Protein AF-A0AAE1LNF2-F1 (afdb_monomer_lite)

Foldseek 3Di:
DQQAAPAGRDHDQLQSLLCVFQVEGDDHQWHQFHPQQAALDLVSQPVTHTATNLQVCVVVVHAAADDDPDACLARNNLNNFDGDSGSQLSDLVSRPPVCSVPDDGSLCRLCPHPPNVRHDPPDDDPHPPPDVVSVVSNCVSVVDPDDPPPPPDD

Secondary structure (DSSP, 8-state):
-----SS-SSPPHHHHHHHHHHSS---TT-BSB-TTS-TT-GGGGTT-B---HHHHHHHTT-------SS-TTSHHHHTTT--BS-TT-SSGGGS-TTTTTTSPPHHHHHHHSTTTTTTTSS---------HHHHHHHHHHHT-----------

Sequence (154 aa):
METYNADAQVGESSACATALMCGVKANFETVGLDAKARFENCASTYASRVPSLLTWAQQEGKATGVVTNTRLTHATPAALFAHAASRYWEDDGKVPSSSRRVCKDIARQLVEDEPGRSVNNKVTLRVRVKERSVLTRLMALQGRTETRLDLRRY

InterPro domains:
  IPR001952 Alkaline phosphatase [PF00245] (2-113)
  IPR001952 Alkaline phosphatase [PR00113] (10-25)
  IPR001952 Alkaline phosphatase [PR00113] (57-77)
  IPR001952 Alkaline phosphatase [PTHR11596] (2-119)
  IPR017850 Alkaline-phosphatase-like, core domain superfamily [G3DSA:3.40.720.10] (1-127)
  IPR017850 Alkaline-phosphatase-like, core domain superfamily [SSF53649] (2-115)

Radius of gyration: 15.47 Å; chains: 1; bounding box: 36×39×35 Å

pLDDT: mean 82.96, std 21.25, range [31.5, 98.31]

Structure (mmCIF, N/CA/C/O backbone):
data_AF-A0AAE1LNF2-F1
#
_entry.id   AF-A0AAE1LNF2-F1
#
loop_
_atom_site.group_PDB
_atom_site.id
_atom_site.type_symbol
_atom_site.label_atom_id
_atom_site.label_alt_id
_atom_site.label_comp_id
_atom_site.label_asym_id
_atom_site.label_entity_id
_atom_site.label_seq_id
_atom_site.pdbx_PDB_ins_code
_atom_site.Cartn_x
_atom_site.Cartn_y
_atom_site.Cartn_z
_atom_site.occupancy
_atom_site.B_iso_or_equiv
_atom_site.auth_seq_id
_atom_site.auth_comp_id
_atom_site.auth_asym_id
_atom_site.auth_atom_id
_atom_site.pdbx_PDB_model_num
ATOM 1 N N . MET A 1 1 ? 11.482 -11.547 14.350 1.00 71.50 1 MET A N 1
ATOM 2 C CA . MET A 1 1 ? 10.731 -11.061 13.175 1.00 71.50 1 MET A CA 1
ATOM 3 C C . MET A 1 1 ? 11.697 -10.957 12.015 1.00 71.50 1 MET A C 1
ATOM 5 O O . MET A 1 1 ? 12.728 -10.320 12.173 1.00 71.50 1 MET A O 1
ATOM 9 N N . GLU A 1 2 ? 11.383 -11.598 10.894 1.00 88.56 2 GLU A N 1
ATOM 10 C CA . GLU A 1 2 ? 12.205 -11.547 9.682 1.00 88.56 2 GLU A CA 1
ATOM 11 C C . GLU A 1 2 ? 11.625 -10.515 8.711 1.00 88.56 2 GLU A C 1
ATOM 13 O O . GLU A 1 2 ? 10.435 -10.561 8.400 1.00 88.56 2 GLU A O 1
ATOM 18 N N . THR A 1 3 ? 12.452 -9.579 8.244 1.00 93.31 3 THR A N 1
ATOM 19 C CA . THR A 1 3 ? 12.001 -8.382 7.509 1.00 93.31 3 THR A CA 1
ATOM 20 C C . THR A 1 3 ? 12.199 -8.451 5.998 1.00 93.31 3 THR A C 1
ATOM 22 O O . THR A 1 3 ? 11.821 -7.513 5.304 1.00 93.31 3 THR A O 1
ATOM 25 N N . TYR A 1 4 ? 12.749 -9.544 5.463 1.00 95.44 4 TYR A N 1
ATOM 26 C CA . TYR A 1 4 ? 12.903 -9.701 4.015 1.00 95.44 4 TYR A CA 1
ATOM 27 C C . TYR A 1 4 ? 11.538 -9.693 3.309 1.00 95.44 4 TYR A C 1
ATOM 29 O O . TYR A 1 4 ? 10.550 -10.242 3.820 1.00 95.44 4 TYR A O 1
ATOM 37 N N . ASN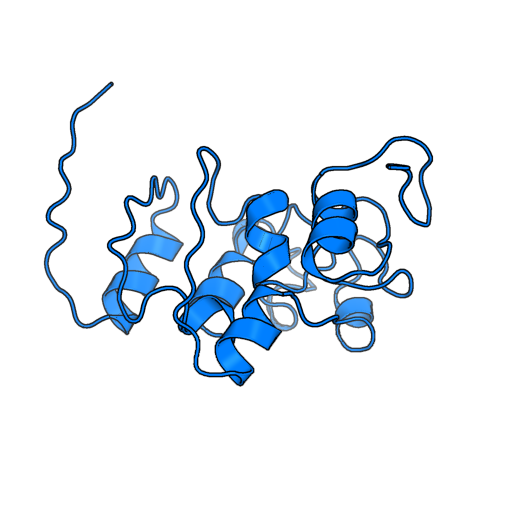 A 1 5 ? 11.489 -9.072 2.134 1.00 96.06 5 ASN A N 1
ATOM 38 C CA . ASN A 1 5 ? 10.332 -9.068 1.244 1.00 96.06 5 ASN A CA 1
ATOM 39 C C . ASN A 1 5 ? 10.318 -10.340 0.388 1.00 96.06 5 ASN A C 1
ATOM 41 O O . ASN A 1 5 ? 11.253 -11.134 0.439 1.00 96.06 5 ASN A O 1
ATOM 45 N N . ALA A 1 6 ? 9.252 -10.576 -0.374 1.00 96.12 6 ALA A N 1
ATOM 46 C CA . ALA A 1 6 ? 9.142 -11.802 -1.169 1.00 96.12 6 ALA A CA 1
ATOM 47 C C . ALA A 1 6 ? 10.227 -11.920 -2.263 1.00 96.12 6 ALA A C 1
ATOM 49 O O . ALA A 1 6 ? 10.603 -13.028 -2.636 1.00 96.12 6 ALA A O 1
ATOM 50 N N . ASP A 1 7 ? 10.760 -10.790 -2.726 1.00 96.50 7 ASP A N 1
ATOM 51 C CA . ASP A 1 7 ? 11.739 -10.666 -3.809 1.00 96.50 7 ASP A CA 1
ATOM 52 C C . ASP A 1 7 ? 13.010 -9.882 -3.417 1.00 96.50 7 ASP A C 1
ATOM 54 O O . ASP A 1 7 ? 13.882 -9.670 -4.258 1.00 96.50 7 ASP A O 1
ATOM 58 N N . ALA A 1 8 ? 13.158 -9.479 -2.148 1.00 95.19 8 ALA A N 1
ATOM 59 C CA . ALA A 1 8 ? 14.308 -8.707 -1.673 1.00 95.19 8 ALA A CA 1
ATOM 60 C C . ALA A 1 8 ? 14.719 -9.070 -0.239 1.00 95.19 8 ALA A C 1
ATOM 62 O O . ALA A 1 8 ? 13.881 -9.231 0.647 1.00 95.19 8 ALA A O 1
ATOM 63 N N . GLN A 1 9 ? 16.030 -9.147 0.014 1.00 95.19 9 GLN A N 1
ATOM 64 C CA . GLN A 1 9 ? 16.572 -9.473 1.342 1.00 95.19 9 GLN A CA 1
ATOM 65 C C . GLN A 1 9 ? 16.444 -8.311 2.336 1.00 95.19 9 GLN A C 1
ATOM 67 O O . GLN A 1 9 ? 16.174 -8.528 3.516 1.00 95.19 9 GLN A O 1
ATOM 72 N N . VAL A 1 10 ? 16.636 -7.077 1.861 1.00 94.75 10 VAL A N 1
ATOM 73 C CA . VAL A 1 10 ? 16.517 -5.870 2.684 1.00 94.75 10 VAL A CA 1
ATOM 74 C C . VAL A 1 10 ? 15.068 -5.411 2.669 1.00 94.75 10 VAL A C 1
ATOM 76 O O . VAL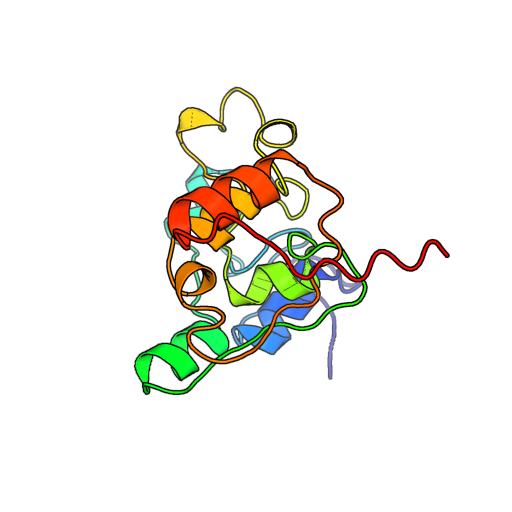 A 1 10 ? 14.519 -5.109 1.613 1.00 94.75 10 VAL A O 1
ATOM 79 N N . GLY A 1 11 ? 14.464 -5.363 3.854 1.00 91.44 11 GLY A N 1
ATOM 80 C CA . GLY A 1 11 ? 13.067 -4.996 4.021 1.00 91.44 11 GLY A CA 1
ATOM 81 C C . GLY A 1 11 ? 12.774 -3.547 3.642 1.00 91.44 11 GLY A C 1
ATOM 82 O O . GLY A 1 11 ? 13.355 -2.608 4.184 1.00 91.44 11 GLY A O 1
ATOM 83 N N . GLU A 1 12 ? 11.805 -3.378 2.757 1.00 93.62 12 GLU A N 1
ATOM 84 C CA . GLU A 1 12 ? 11.265 -2.093 2.331 1.00 93.62 12 GLU A CA 1
ATOM 85 C C . GLU A 1 12 ? 10.001 -1.724 3.129 1.00 93.62 12 GLU A C 1
ATOM 87 O O . GLU A 1 12 ? 9.283 -2.592 3.628 1.00 93.62 12 GLU A O 1
ATOM 92 N N . SER A 1 13 ? 9.725 -0.427 3.301 1.00 96.12 13 SER A N 1
ATOM 93 C CA . SER A 1 13 ? 8.643 0.063 4.164 1.00 96.12 13 SER A CA 1
ATOM 94 C C . SER A 1 13 ? 7.241 -0.400 3.759 1.00 96.12 13 SER A C 1
ATOM 96 O O . SER A 1 13 ? 6.479 -0.783 4.644 1.00 96.12 13 SER A O 1
ATOM 98 N N . SER A 1 14 ? 6.866 -0.341 2.478 1.00 96.25 14 SER A N 1
ATOM 99 C CA . SER A 1 14 ? 5.532 -0.756 2.009 1.00 96.25 14 SER A CA 1
ATOM 100 C C . SER A 1 14 ? 5.328 -2.261 2.072 1.00 96.25 14 SER A C 1
ATOM 102 O O . SER A 1 14 ? 4.292 -2.721 2.556 1.00 96.25 14 SER A O 1
ATOM 104 N N . ALA A 1 15 ? 6.332 -3.035 1.677 1.00 96.88 15 ALA A N 1
ATOM 105 C CA . ALA A 1 15 ? 6.245 -4.482 1.703 1.00 96.88 15 ALA A CA 1
ATOM 106 C C . ALA A 1 15 ? 6.291 -5.028 3.142 1.00 96.88 15 ALA A C 1
ATOM 108 O O . ALA A 1 15 ? 5.515 -5.922 3.488 1.00 96.88 15 ALA A O 1
ATOM 109 N N . CYS A 1 16 ? 7.105 -4.434 4.027 1.00 97.31 16 CYS A N 1
ATOM 110 C CA . CYS A 1 16 ? 7.067 -4.736 5.462 1.00 97.31 16 CYS A CA 1
ATOM 111 C C . CYS A 1 16 ? 5.737 -4.322 6.103 1.00 97.31 16 CYS A C 1
ATOM 113 O O . CYS A 1 16 ? 5.208 -5.063 6.929 1.00 97.31 16 CYS A O 1
ATOM 115 N N . ALA A 1 17 ? 5.181 -3.161 5.739 1.00 97.31 17 ALA A N 1
ATOM 116 C CA . ALA A 1 17 ? 3.880 -2.724 6.244 1.00 97.31 17 ALA A CA 1
ATOM 117 C C . ALA A 1 17 ? 2.762 -3.669 5.790 1.00 97.31 17 ALA A C 1
ATOM 119 O O . ALA A 1 17 ? 1.922 -4.042 6.601 1.00 97.31 17 ALA A O 1
ATOM 120 N N . THR A 1 18 ? 2.798 -4.139 4.542 1.00 97.69 18 THR A N 1
ATOM 121 C CA . THR A 1 18 ? 1.858 -5.149 4.037 1.00 97.69 18 THR A CA 1
ATOM 122 C C . THR A 1 18 ? 1.988 -6.463 4.811 1.00 97.69 18 THR A C 1
ATOM 124 O O . THR A 1 18 ? 0.981 -7.007 5.254 1.00 97.69 18 THR A O 1
ATOM 127 N N . ALA A 1 19 ? 3.211 -6.919 5.096 1.00 97.50 19 ALA A N 1
ATOM 128 C CA . ALA A 1 19 ? 3.427 -8.100 5.934 1.00 97.50 19 ALA A CA 1
ATOM 129 C C . ALA A 1 19 ? 2.875 -7.929 7.356 1.00 97.50 19 ALA A C 1
ATOM 131 O O . ALA A 1 19 ? 2.191 -8.815 7.863 1.00 97.50 19 ALA A O 1
ATOM 132 N N . LEU A 1 20 ? 3.125 -6.778 7.982 1.00 96.88 20 LEU A N 1
ATOM 133 C CA . LEU A 1 20 ? 2.668 -6.472 9.339 1.00 96.88 20 LEU A CA 1
ATOM 134 C C . LEU A 1 20 ? 1.151 -6.284 9.442 1.00 96.88 20 LEU A C 1
ATOM 136 O O . LEU A 1 20 ? 0.552 -6.675 10.438 1.00 96.88 20 LEU A O 1
ATOM 140 N N . MET A 1 21 ? 0.539 -5.643 8.449 1.00 96.56 21 MET A N 1
ATOM 141 C CA . MET A 1 21 ? -0.841 -5.163 8.527 1.00 96.56 21 MET A CA 1
ATOM 142 C C . MET A 1 21 ? -1.827 -6.043 7.762 1.00 96.56 21 MET A C 1
ATOM 144 O O . MET A 1 21 ? -3.002 -6.038 8.104 1.00 96.56 21 MET A O 1
ATOM 148 N N . CYS A 1 22 ? -1.376 -6.781 6.747 1.00 97.00 22 CYS A N 1
ATOM 149 C CA . CYS A 1 22 ? -2.205 -7.675 5.929 1.00 97.00 22 CYS A CA 1
ATOM 150 C C . CYS A 1 22 ? -1.838 -9.158 6.122 1.00 97.00 22 CYS A C 1
ATOM 152 O O . CYS A 1 22 ? -2.524 -10.034 5.605 1.00 97.00 22 CYS A O 1
ATOM 154 N N . GLY A 1 23 ? -0.756 -9.461 6.853 1.00 96.56 23 GLY A N 1
ATOM 155 C CA . GLY A 1 23 ? -0.364 -10.832 7.197 1.00 96.56 23 GLY A CA 1
ATOM 156 C C . GLY A 1 23 ? 0.294 -11.626 6.065 1.00 96.56 23 GLY A C 1
ATOM 157 O O . GLY A 1 23 ? 0.496 -12.830 6.211 1.00 96.56 23 GLY A O 1
ATOM 158 N N . VAL A 1 24 ? 0.648 -10.983 4.948 1.00 97.19 24 VAL A N 1
ATOM 159 C CA . VAL A 1 24 ? 1.292 -11.634 3.796 1.00 97.19 24 VAL A CA 1
ATOM 160 C C . VAL A 1 24 ? 2.538 -10.877 3.354 1.00 97.19 24 VAL A C 1
ATOM 162 O O . VAL A 1 24 ? 2.565 -9.647 3.343 1.00 97.19 24 VAL A O 1
ATOM 165 N N . LYS A 1 25 ? 3.588 -11.603 2.956 1.00 96.62 25 LYS A N 1
ATOM 166 C CA . LYS A 1 25 ? 4.758 -10.965 2.345 1.00 96.62 25 LYS A CA 1
ATOM 167 C C . LYS A 1 25 ? 4.398 -10.429 0.963 1.00 96.62 25 LYS A C 1
ATOM 169 O O . LYS A 1 25 ? 3.783 -11.126 0.159 1.00 96.62 25 LYS A O 1
ATOM 174 N N . ALA A 1 26 ? 4.834 -9.204 0.708 1.00 97.50 26 ALA A N 1
ATOM 175 C CA . ALA A 1 26 ? 4.663 -8.515 -0.559 1.00 97.50 26 ALA A CA 1
ATOM 176 C C . ALA A 1 26 ? 6.007 -8.367 -1.280 1.00 97.50 26 ALA A C 1
ATOM 178 O O . ALA A 1 26 ? 7.073 -8.538 -0.673 1.00 97.50 26 ALA A O 1
ATOM 179 N N . ASN A 1 27 ? 5.937 -8.029 -2.565 1.00 98.00 27 ASN A N 1
ATOM 180 C CA . ASN A 1 27 ? 7.107 -7.655 -3.353 1.00 98.00 27 ASN A CA 1
ATOM 181 C C . ASN A 1 27 ? 7.543 -6.223 -3.019 1.00 98.00 27 ASN A C 1
ATOM 183 O O . ASN A 1 27 ? 6.725 -5.397 -2.595 1.00 98.00 27 ASN A O 1
ATOM 187 N N . PHE A 1 28 ? 8.826 -5.940 -3.215 1.00 97.25 28 PHE A N 1
ATOM 188 C CA . PHE A 1 28 ? 9.460 -4.651 -2.962 1.00 97.25 28 PHE A CA 1
ATOM 189 C C . PHE A 1 28 ? 8.647 -3.496 -3.576 1.00 97.25 28 PHE A C 1
ATOM 191 O O . PHE A 1 28 ? 8.172 -3.587 -4.708 1.00 97.25 28 PHE A O 1
ATOM 198 N N . GLU A 1 29 ? 8.443 -2.425 -2.802 1.00 97.25 29 GLU A N 1
ATOM 199 C CA . GLU A 1 29 ? 7.735 -1.197 -3.215 1.00 97.25 29 GLU A CA 1
ATOM 200 C C . GLU A 1 29 ? 6.251 -1.345 -3.607 1.00 97.25 29 GLU A C 1
ATOM 202 O O . GLU A 1 29 ? 5.628 -0.370 -4.039 1.00 97.25 29 GLU A O 1
ATOM 207 N N . THR A 1 30 ? 5.643 -2.519 -3.407 1.00 98.12 30 THR A N 1
ATOM 208 C CA . THR A 1 30 ? 4.193 -2.718 -3.562 1.00 98.12 30 THR A CA 1
ATOM 209 C C . THR A 1 30 ? 3.448 -2.487 -2.242 1.00 98.12 30 THR A C 1
ATOM 211 O O . THR A 1 30 ? 3.963 -2.764 -1.157 1.00 98.12 30 THR A O 1
ATOM 214 N N . VAL A 1 31 ? 2.221 -1.960 -2.315 1.00 98.19 31 VAL A N 1
ATOM 215 C CA . VAL A 1 31 ? 1.416 -1.583 -1.137 1.00 98.19 31 VAL A CA 1
ATOM 216 C C . VAL A 1 31 ? 0.129 -2.396 -1.104 1.00 98.19 31 VAL A C 1
ATOM 218 O O . VAL A 1 31 ? -0.663 -2.293 -2.039 1.00 98.19 31 VAL A O 1
ATOM 221 N N . GLY A 1 32 ? -0.107 -3.154 -0.029 1.00 97.88 32 GLY A N 1
ATOM 222 C CA . GLY A 1 32 ? -1.372 -3.865 0.191 1.00 97.88 32 GLY A CA 1
ATOM 223 C C . GLY A 1 32 ? -1.640 -4.972 -0.832 1.00 97.88 32 GLY A C 1
ATOM 224 O O . GLY A 1 32 ? -2.797 -5.269 -1.132 1.00 97.88 32 GLY A O 1
ATOM 225 N N . LEU A 1 33 ? -0.592 -5.550 -1.419 1.00 98.31 33 LEU A N 1
ATOM 226 C CA . LEU A 1 33 ? -0.689 -6.604 -2.427 1.00 98.31 33 LEU A CA 1
ATOM 227 C C . LEU A 1 33 ? 0.122 -7.836 -2.005 1.00 98.31 33 LEU A C 1
ATOM 229 O O . LEU A 1 33 ? 1.125 -7.704 -1.308 1.00 98.31 33 LEU A O 1
ATOM 233 N N . ASP A 1 34 ? -0.288 -9.028 -2.437 1.00 97.88 34 ASP A N 1
ATOM 234 C CA . ASP A 1 34 ? 0.526 -10.237 -2.291 1.00 97.88 34 ASP A CA 1
ATOM 235 C C . ASP A 1 34 ? 1.697 -10.273 -3.300 1.00 97.88 34 ASP A C 1
ATOM 237 O O . ASP A 1 34 ? 1.845 -9.417 -4.179 1.00 97.88 34 ASP A O 1
ATOM 241 N N . ALA A 1 35 ? 2.545 -11.297 -3.192 1.00 97.25 35 ALA A N 1
ATOM 242 C CA . ALA A 1 35 ? 3.718 -11.480 -4.047 1.00 97.25 35 ALA A CA 1
ATOM 243 C C . ALA A 1 35 ? 3.410 -11.755 -5.540 1.00 97.25 35 ALA A C 1
ATOM 245 O O . ALA A 1 35 ? 4.343 -11.871 -6.341 1.00 97.25 35 ALA A O 1
ATOM 246 N N . LYS A 1 36 ? 2.139 -11.8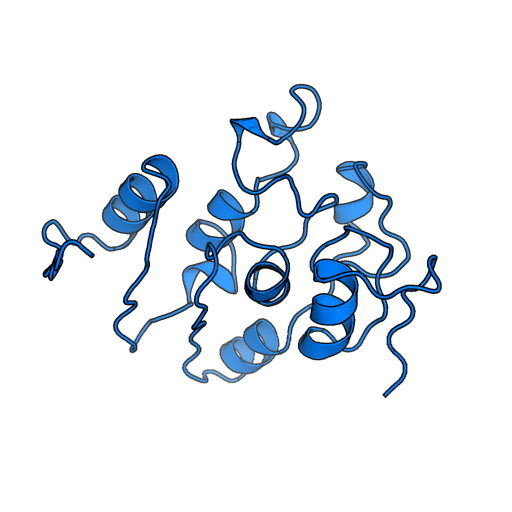70 -5.959 1.00 97.62 36 LYS A N 1
ATOM 247 C CA . LYS A 1 36 ? 1.774 -11.972 -7.385 1.00 97.62 36 LYS A CA 1
ATOM 248 C C . LYS A 1 36 ? 1.773 -10.608 -8.069 1.00 97.62 36 LYS A C 1
ATOM 250 O O . LYS A 1 36 ? 1.965 -10.543 -9.287 1.00 97.62 36 LYS A O 1
ATOM 255 N N . ALA A 1 37 ? 1.588 -9.528 -7.310 1.00 97.38 37 ALA A N 1
ATOM 256 C CA . ALA A 1 37 ? 1.674 -8.180 -7.848 1.00 97.38 37 ALA A CA 1
ATOM 257 C C . ALA A 1 37 ? 3.087 -7.873 -8.343 1.00 97.38 37 ALA A C 1
ATOM 259 O O . ALA A 1 37 ? 4.084 -8.319 -7.780 1.00 97.38 37 ALA A O 1
ATOM 260 N N . ARG A 1 38 ? 3.187 -7.079 -9.404 1.00 97.00 38 ARG A N 1
ATOM 261 C CA . ARG A 1 38 ? 4.459 -6.642 -9.976 1.00 97.00 38 ARG A CA 1
ATOM 262 C C . ARG A 1 38 ? 4.591 -5.137 -9.822 1.00 97.00 38 ARG A C 1
ATOM 264 O O . ARG A 1 38 ? 3.642 -4.403 -10.105 1.00 97.00 38 ARG A O 1
ATOM 271 N N . PHE A 1 39 ? 5.774 -4.708 -9.389 1.00 97.00 39 PHE A N 1
ATOM 272 C CA . PHE A 1 39 ? 6.099 -3.300 -9.227 1.00 97.00 39 PHE A CA 1
ATOM 273 C C . PHE A 1 39 ? 5.820 -2.521 -10.524 1.00 97.00 39 PHE A C 1
ATOM 275 O O . PHE A 1 39 ? 6.091 -3.013 -11.620 1.00 97.00 39 PHE A O 1
ATOM 282 N N . GLU A 1 40 ? 5.180 -1.357 -10.390 1.00 96.06 40 GLU A N 1
ATOM 283 C CA . GLU A 1 40 ? 4.723 -0.466 -11.476 1.00 96.06 40 GLU A CA 1
ATOM 284 C C . GLU A 1 40 ? 3.740 -1.061 -12.502 1.00 96.06 40 GLU A C 1
ATOM 286 O O . GLU A 1 40 ? 3.274 -0.360 -13.406 1.00 96.06 40 GLU A O 1
ATOM 291 N N . ASN A 1 41 ? 3.310 -2.312 -12.337 1.00 96.50 41 ASN A N 1
ATOM 292 C CA . ASN A 1 41 ? 2.308 -2.926 -13.196 1.00 96.50 41 ASN A CA 1
ATOM 293 C C . ASN A 1 41 ? 0.908 -2.817 -12.576 1.00 96.50 41 ASN A C 1
ATOM 295 O O . ASN A 1 41 ? 0.471 -3.678 -11.808 1.00 96.50 41 ASN A O 1
ATOM 299 N N . CYS A 1 42 ? 0.173 -1.778 -12.975 1.00 95.44 42 CYS A N 1
ATOM 300 C CA . CYS A 1 42 ? -1.206 -1.522 -12.553 1.00 95.44 42 CYS A CA 1
ATOM 301 C C . CYS A 1 42 ? -2.136 -2.744 -12.708 1.00 95.44 42 CYS A C 1
ATOM 303 O O . CYS A 1 42 ? -2.903 -3.061 -11.797 1.00 95.44 42 CYS A O 1
ATOM 305 N N . ALA A 1 43 ? -2.051 -3.471 -13.825 1.00 95.94 43 ALA A N 1
ATOM 306 C CA . ALA A 1 43 ? -2.941 -4.598 -14.100 1.00 95.94 43 ALA A CA 1
ATOM 307 C C . ALA A 1 43 ? -2.736 -5.764 -13.117 1.00 95.94 43 ALA A C 1
ATOM 309 O O . ALA A 1 43 ? -3.686 -6.463 -12.770 1.00 95.94 43 ALA A O 1
ATOM 310 N N . SER A 1 44 ? -1.515 -5.935 -12.603 1.00 96.44 44 SER A N 1
ATOM 311 C CA . SER A 1 44 ? -1.214 -6.977 -11.614 1.00 96.44 44 SER A CA 1
ATOM 312 C C . SER A 1 44 ? -1.912 -6.761 -10.263 1.00 96.44 44 SER A C 1
ATOM 314 O O . SER A 1 44 ? -2.044 -7.701 -9.480 1.00 96.44 44 SER A O 1
ATOM 316 N N . THR A 1 45 ? -2.401 -5.545 -9.988 1.00 96.56 45 THR A N 1
ATOM 317 C CA . THR A 1 45 ? -3.050 -5.217 -8.711 1.00 96.56 45 THR A CA 1
ATOM 318 C C . THR A 1 45 ? -4.412 -5.884 -8.548 1.00 96.56 45 THR A C 1
ATOM 320 O O . THR A 1 45 ? -4.796 -6.189 -7.425 1.00 96.56 45 THR A O 1
ATOM 323 N N . TYR A 1 46 ? -5.148 -6.140 -9.635 1.00 94.44 46 TYR A N 1
ATOM 324 C CA . TYR A 1 46 ? -6.546 -6.580 -9.558 1.00 94.44 46 TYR A CA 1
ATOM 325 C C . TYR A 1 46 ? -6.723 -7.958 -8.916 1.00 94.44 46 TYR A C 1
ATOM 327 O O . TYR A 1 46 ? -7.680 -8.161 -8.177 1.00 94.44 46 TYR A O 1
ATOM 335 N N . ALA A 1 47 ? -5.792 -8.881 -9.164 1.00 95.19 47 ALA A N 1
ATOM 336 C CA . ALA A 1 47 ? -5.843 -10.250 -8.648 1.00 95.19 47 ALA A CA 1
ATOM 337 C C . ALA A 1 47 ? -5.034 -10.458 -7.355 1.00 95.19 47 ALA A C 1
ATOM 339 O O . ALA A 1 47 ? -5.006 -11.568 -6.829 1.00 95.19 47 ALA A O 1
ATOM 340 N N . SER A 1 48 ? -4.367 -9.410 -6.865 1.00 97.44 48 SER A N 1
ATOM 341 C CA . SER A 1 48 ? -3.332 -9.520 -5.827 1.00 97.44 48 SER A CA 1
ATOM 342 C C . SER A 1 48 ? -3.665 -8.714 -4.568 1.00 97.44 48 SER A C 1
ATOM 344 O O . SER A 1 48 ? -2.822 -8.588 -3.688 1.00 97.44 48 SER A O 1
ATOM 346 N N . ARG A 1 49 ? -4.863 -8.116 -4.479 1.00 97.56 49 ARG A N 1
ATOM 347 C CA . ARG A 1 49 ? -5.278 -7.306 -3.321 1.00 97.56 49 ARG A CA 1
ATOM 348 C C . ARG A 1 49 ? -5.448 -8.178 -2.091 1.00 97.56 49 ARG A C 1
ATOM 350 O O . ARG A 1 49 ? -6.128 -9.199 -2.153 1.00 97.56 49 ARG A O 1
ATOM 357 N N . VAL A 1 50 ? -4.890 -7.729 -0.973 1.00 97.62 50 VAL A N 1
ATOM 358 C CA . VAL A 1 50 ? -5.031 -8.414 0.311 1.00 97.62 50 VAL A CA 1
ATOM 359 C C . VAL A 1 50 ? -5.673 -7.501 1.344 1.00 97.62 50 VAL A C 1
ATOM 361 O O . VAL A 1 50 ? -5.235 -6.363 1.491 1.00 97.62 50 VAL A O 1
ATOM 364 N N . PRO A 1 51 ? -6.719 -7.953 2.055 1.00 97.19 51 PRO A N 1
ATOM 365 C CA . PRO A 1 51 ? -7.350 -7.136 3.079 1.00 97.19 51 PRO A CA 1
ATOM 366 C C . PRO A 1 51 ? -6.375 -6.887 4.233 1.00 97.19 51 PRO A C 1
ATOM 368 O O . PRO A 1 51 ? -5.608 -7.763 4.631 1.00 97.19 51 PRO A O 1
ATOM 371 N N . SER A 1 52 ? -6.433 -5.681 4.781 1.00 97.31 52 SER A N 1
ATOM 372 C CA . SER A 1 52 ? -5.646 -5.284 5.945 1.00 97.31 52 SER A CA 1
ATOM 373 C C . SER A 1 52 ? -6.401 -5.542 7.253 1.00 97.31 52 SER A C 1
ATOM 375 O O . SER A 1 52 ? -7.627 -5.670 7.276 1.00 97.31 52 SER A O 1
ATOM 377 N N . LEU A 1 53 ? -5.692 -5.478 8.378 1.00 95.75 53 LEU A N 1
ATOM 378 C CA . LEU A 1 53 ? -6.272 -5.477 9.721 1.00 95.75 53 LEU A CA 1
ATOM 379 C C . LEU A 1 53 ? -7.304 -4.352 9.908 1.00 95.75 53 LEU A C 1
ATOM 381 O O . LEU A 1 53 ? -8.289 -4.530 10.620 1.00 95.75 53 LEU A O 1
ATOM 385 N N . LEU A 1 54 ? -7.100 -3.204 9.251 1.00 94.75 54 LEU A N 1
ATOM 386 C CA . LEU A 1 54 ? -8.061 -2.100 9.243 1.00 94.75 54 LEU A CA 1
ATOM 387 C C . LEU A 1 54 ? -9.379 -2.524 8.580 1.00 94.75 54 LEU A C 1
ATOM 389 O O . LEU A 1 54 ? -10.452 -2.232 9.103 1.00 94.75 54 LEU A O 1
ATOM 393 N N . THR A 1 55 ? -9.280 -3.252 7.464 1.00 95.81 55 THR A N 1
ATOM 394 C CA . THR A 1 55 ? -10.427 -3.802 6.729 1.00 95.81 55 THR A CA 1
ATOM 395 C C . THR A 1 55 ? -11.207 -4.770 7.610 1.00 95.81 55 THR A C 1
ATOM 397 O O . THR A 1 55 ? -12.414 -4.616 7.773 1.00 95.81 55 THR A O 1
ATOM 400 N N . TRP A 1 56 ? -10.519 -5.721 8.247 1.00 96.19 56 TRP A N 1
ATOM 401 C CA . TRP A 1 56 ? -11.156 -6.684 9.149 1.00 96.19 56 TRP A CA 1
ATOM 402 C C . TRP A 1 56 ? -11.800 -6.008 10.361 1.00 96.19 56 TRP A C 1
ATOM 404 O O . TRP A 1 56 ? -12.929 -6.322 10.720 1.00 96.19 56 TRP A O 1
ATOM 414 N N . ALA A 1 57 ? -11.132 -5.024 10.966 1.00 94.31 57 ALA A N 1
ATOM 415 C CA . ALA A 1 57 ? -11.698 -4.283 12.088 1.00 94.31 57 ALA A CA 1
ATOM 416 C C . ALA A 1 57 ? -12.997 -3.549 11.703 1.00 94.31 57 ALA A C 1
ATOM 418 O O . ALA A 1 57 ? -13.952 -3.562 12.479 1.00 94.31 57 ALA A O 1
ATOM 419 N N . GLN A 1 58 ? -13.055 -2.941 10.516 1.00 93.12 58 GLN A N 1
ATOM 420 C CA . GLN A 1 58 ? -14.270 -2.283 10.026 1.00 93.12 58 GLN A CA 1
ATOM 421 C C . GLN A 1 58 ? -15.383 -3.275 9.675 1.00 93.12 58 GLN A C 1
ATOM 423 O O . GLN A 1 58 ? -16.544 -2.996 9.969 1.00 93.12 58 GLN A O 1
ATOM 428 N N . GLN A 1 59 ? -15.044 -4.436 9.106 1.00 93.62 59 GLN A N 1
ATOM 429 C CA . GLN A 1 59 ? -16.006 -5.519 8.856 1.00 93.62 59 GLN A CA 1
ATOM 430 C C . GLN A 1 59 ? -16.662 -6.008 10.156 1.00 93.62 59 GLN A C 1
ATOM 432 O O . GLN A 1 59 ? -17.857 -6.277 10.179 1.00 93.62 59 GLN A O 1
ATOM 437 N N . GLU A 1 60 ? -15.910 -6.010 11.258 1.00 95.44 60 GLU A N 1
ATOM 438 C CA . GLU A 1 60 ? -16.391 -6.307 12.614 1.00 95.44 60 GLU A CA 1
ATOM 439 C C . GLU A 1 60 ? -17.077 -5.107 13.308 1.00 95.44 60 GLU A C 1
ATOM 441 O O . GLU A 1 60 ? -17.280 -5.106 14.526 1.00 95.44 60 GLU A O 1
ATOM 446 N N . GLY A 1 61 ? -17.383 -4.032 12.574 1.00 90.94 61 GLY A N 1
ATOM 447 C CA . GLY A 1 61 ? -18.053 -2.837 13.097 1.00 90.94 61 GLY A CA 1
ATOM 448 C C . GLY A 1 61 ? -17.222 -2.017 14.092 1.00 90.94 61 GLY A C 1
ATOM 449 O O . GLY A 1 61 ? -17.770 -1.186 14.823 1.00 90.94 61 GLY A O 1
ATOM 450 N N . LYS A 1 62 ? -15.901 -2.232 14.161 1.00 89.75 62 LYS A N 1
ATOM 451 C CA . LYS A 1 62 ? -15.016 -1.508 15.082 1.00 89.75 62 LYS A CA 1
ATOM 452 C C . LYS A 1 62 ? -14.645 -0.140 14.515 1.00 89.75 62 LYS A C 1
ATOM 454 O O . LYS A 1 62 ? -14.434 0.038 13.316 1.00 89.75 62 LYS A O 1
ATOM 459 N N . ALA A 1 63 ? -14.506 0.839 15.406 1.00 89.56 63 ALA A N 1
ATOM 460 C CA . ALA A 1 63 ? -13.950 2.135 15.042 1.00 89.56 63 ALA A CA 1
ATOM 461 C C . ALA A 1 63 ? -12.468 1.989 14.673 1.00 89.56 63 ALA A C 1
ATOM 463 O O . ALA A 1 63 ? -11.708 1.316 15.370 1.00 89.56 63 ALA A O 1
ATOM 464 N N . THR A 1 64 ? -12.059 2.652 13.596 1.00 89.19 64 THR A N 1
ATOM 465 C CA . THR A 1 64 ? -10.695 2.588 13.070 1.00 89.19 64 THR A CA 1
ATOM 466 C C . THR A 1 64 ? -10.120 3.979 12.819 1.00 89.19 64 THR A C 1
ATOM 468 O O . THR A 1 64 ? -10.851 4.940 12.561 1.00 89.19 64 THR A O 1
ATOM 471 N N . GLY A 1 65 ? -8.794 4.085 12.922 1.00 88.88 65 GLY A N 1
ATOM 472 C CA . GLY A 1 65 ? -8.042 5.327 12.768 1.00 88.88 65 GLY A CA 1
ATOM 473 C C . GLY A 1 65 ? -6.582 5.049 12.412 1.00 88.88 65 GLY A C 1
ATOM 474 O O . GLY A 1 65 ? -6.030 4.024 12.807 1.00 88.88 65 GLY A O 1
ATOM 475 N N . VAL A 1 66 ? -5.956 5.971 11.677 1.00 86.88 66 VAL A N 1
ATOM 476 C CA . VAL A 1 66 ? -4.537 5.904 11.296 1.00 86.88 66 VAL A CA 1
ATOM 477 C C . VAL A 1 66 ? -3.832 7.157 11.800 1.00 86.88 66 VAL A C 1
ATOM 479 O O . VAL A 1 66 ? -4.280 8.274 11.539 1.00 86.88 66 VAL A O 1
ATOM 482 N N . VAL A 1 67 ? -2.723 6.979 12.518 1.00 87.56 67 VAL A N 1
ATOM 483 C CA . VAL A 1 67 ? -1.887 8.072 13.031 1.00 87.56 67 VAL A CA 1
ATOM 484 C C . VAL A 1 67 ? -0.470 7.883 12.513 1.00 87.56 67 VAL A C 1
ATOM 486 O O . VAL A 1 67 ? 0.103 6.802 12.615 1.00 87.56 67 VAL A O 1
ATOM 489 N N . THR A 1 68 ? 0.106 8.937 11.945 1.00 83.94 68 THR A N 1
ATOM 490 C CA . THR A 1 68 ? 1.475 8.921 11.430 1.00 83.94 68 THR A CA 1
ATOM 491 C C . THR A 1 68 ? 2.090 10.316 11.513 1.00 83.94 68 THR A C 1
ATOM 493 O O . THR A 1 68 ? 1.381 11.322 11.508 1.00 83.94 68 THR A O 1
ATOM 496 N N . ASN A 1 69 ? 3.418 10.383 11.578 1.00 86.94 69 ASN A N 1
ATOM 497 C CA . ASN A 1 69 ? 4.191 11.613 11.394 1.00 86.94 69 ASN A CA 1
ATOM 498 C C . ASN A 1 69 ? 4.602 11.841 9.923 1.00 86.94 69 ASN A C 1
ATOM 500 O O . ASN A 1 69 ? 5.155 12.894 9.602 1.00 86.94 69 ASN A O 1
ATOM 504 N N . THR A 1 70 ? 4.340 10.868 9.045 1.00 86.62 70 THR A N 1
ATOM 505 C CA . THR A 1 70 ? 4.584 10.947 7.597 1.00 86.62 70 THR A CA 1
ATOM 506 C C . THR A 1 70 ? 3.339 11.437 6.848 1.00 86.62 70 THR A C 1
ATOM 508 O O . THR A 1 70 ? 2.326 11.782 7.458 1.00 86.62 70 THR A O 1
ATOM 511 N N . ARG A 1 71 ? 3.399 11.507 5.512 1.00 86.69 71 ARG A N 1
ATOM 512 C CA . ARG A 1 71 ? 2.193 11.723 4.697 1.00 86.69 71 ARG A CA 1
ATOM 513 C C . ARG A 1 71 ? 1.256 10.531 4.880 1.00 86.69 71 ARG A C 1
ATOM 515 O O . ARG A 1 71 ? 1.721 9.402 4.968 1.00 86.69 71 ARG A O 1
ATOM 522 N N . LEU A 1 72 ? -0.052 10.760 4.897 1.00 89.75 72 LEU A N 1
ATOM 523 C CA . LEU A 1 72 ? -1.022 9.670 5.052 1.00 89.75 72 LEU A CA 1
ATOM 524 C C . LEU A 1 72 ? -0.997 8.684 3.867 1.00 89.75 72 LEU A C 1
ATOM 526 O O . LEU A 1 72 ? -1.294 7.510 4.037 1.00 89.75 72 LEU A O 1
ATOM 530 N N . THR A 1 73 ? -0.578 9.163 2.698 1.00 93.69 73 THR A N 1
ATOM 531 C CA . THR A 1 73 ? -0.329 8.409 1.461 1.00 93.69 73 THR A CA 1
ATOM 532 C C . THR A 1 73 ? 1.034 7.719 1.421 1.00 93.69 73 THR A C 1
ATOM 534 O O . THR A 1 73 ? 1.318 6.981 0.484 1.00 93.69 73 THR A O 1
ATOM 537 N N . HIS A 1 74 ? 1.896 7.937 2.421 1.00 95.25 74 HIS A N 1
ATOM 538 C CA . HIS A 1 74 ? 3.185 7.261 2.498 1.00 95.25 74 HIS A CA 1
ATOM 539 C C . HIS A 1 74 ? 2.992 5.742 2.625 1.00 95.25 74 HIS A C 1
ATOM 541 O O . HIS A 1 74 ? 2.007 5.278 3.192 1.00 95.25 74 HIS A O 1
ATOM 547 N N . ALA A 1 75 ? 3.976 4.966 2.170 1.00 94.00 75 ALA A N 1
ATOM 548 C CA . ALA A 1 75 ? 3.972 3.500 2.175 1.00 94.00 75 ALA A CA 1
ATOM 549 C C . ALA A 1 75 ? 3.375 2.843 3.431 1.00 94.00 75 ALA A C 1
ATOM 551 O O . ALA A 1 75 ? 2.493 1.995 3.330 1.00 94.00 75 ALA A O 1
ATOM 552 N N . THR A 1 76 ? 3.864 3.226 4.614 1.00 95.12 76 THR A N 1
ATOM 553 C CA . THR A 1 76 ? 3.480 2.584 5.877 1.00 95.12 76 THR A CA 1
ATOM 554 C C . THR A 1 76 ? 2.000 2.774 6.226 1.00 95.12 76 THR A C 1
ATOM 556 O O . THR A 1 76 ? 1.333 1.766 6.432 1.00 95.12 76 THR A O 1
ATOM 559 N N . PRO A 1 77 ? 1.448 4.005 6.299 1.00 95.81 77 PRO A N 1
ATOM 560 C CA . PRO A 1 77 ? 0.011 4.173 6.520 1.00 95.81 77 PRO A CA 1
ATOM 561 C C . PRO A 1 77 ? -0.841 3.667 5.347 1.00 95.81 77 PRO A C 1
ATOM 563 O O . PRO A 1 77 ? -1.923 3.135 5.588 1.00 95.81 77 PRO A O 1
ATOM 566 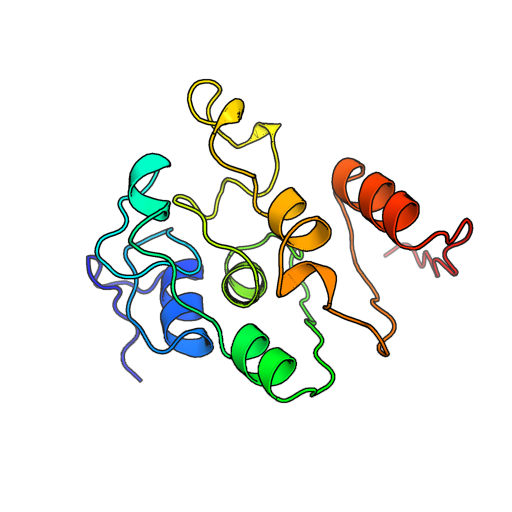N N . ALA A 1 78 ? -0.361 3.787 4.104 1.00 96.62 78 ALA A N 1
ATOM 567 C CA . ALA A 1 78 ? -1.101 3.374 2.914 1.00 96.62 78 ALA A CA 1
ATOM 568 C C . ALA A 1 78 ? -1.432 1.877 2.898 1.00 96.62 78 ALA A C 1
ATOM 570 O O . ALA A 1 78 ? -2.522 1.511 2.472 1.00 96.62 78 ALA A O 1
ATOM 571 N N . ALA A 1 79 ? -0.561 1.013 3.429 1.00 97.25 79 ALA A N 1
ATOM 572 C CA . ALA A 1 79 ? -0.808 -0.431 3.491 1.00 97.25 79 ALA A CA 1
ATOM 573 C C . ALA A 1 79 ? -2.055 -0.823 4.314 1.00 97.25 79 ALA A C 1
ATOM 575 O O . ALA A 1 79 ? -2.536 -1.946 4.194 1.00 97.25 79 ALA A O 1
ATOM 576 N N . LEU A 1 80 ? -2.605 0.082 5.138 1.00 96.44 80 LEU A N 1
ATOM 577 C CA . LEU A 1 80 ? -3.862 -0.164 5.848 1.00 96.44 80 LEU A CA 1
ATOM 578 C C . LEU A 1 80 ? -5.095 -0.006 4.959 1.00 96.44 80 LEU A C 1
ATOM 580 O O . LEU A 1 80 ? -6.127 -0.576 5.298 1.00 96.44 80 LEU A O 1
ATOM 584 N N . PHE A 1 81 ? -5.035 0.769 3.877 1.00 96.12 81 PHE A N 1
ATOM 585 C CA . PHE A 1 81 ? -6.237 1.136 3.121 1.00 96.12 81 PHE A CA 1
ATOM 586 C C . PHE A 1 81 ? -6.105 1.092 1.600 1.00 96.12 81 PHE A C 1
ATOM 588 O O . PHE A 1 81 ? -7.125 1.114 0.921 1.00 96.12 81 PHE A O 1
ATOM 595 N N . ALA A 1 82 ? -4.890 1.065 1.059 1.00 97.50 82 ALA A N 1
ATOM 596 C CA . ALA A 1 82 ? -4.639 1.139 -0.370 1.00 97.50 82 ALA A CA 1
ATOM 597 C C . ALA A 1 82 ? -4.016 -0.150 -0.912 1.00 97.50 82 ALA A C 1
ATOM 599 O O . ALA A 1 82 ? -3.272 -0.855 -0.231 1.00 97.50 82 ALA A O 1
ATOM 600 N N . HIS A 1 83 ? -4.280 -0.388 -2.192 1.00 98.00 83 HIS A N 1
ATOM 601 C CA . HIS A 1 83 ? -3.726 -1.451 -3.013 1.00 98.00 83 HIS A CA 1
ATOM 602 C C . HIS A 1 83 ? -3.084 -0.818 -4.252 1.00 98.00 83 HIS A C 1
ATOM 604 O O . HIS A 1 83 ? -3.781 -0.400 -5.181 1.00 98.00 83 HIS A O 1
ATOM 610 N N . ALA A 1 84 ? -1.756 -0.709 -4.271 1.00 97.56 84 ALA A N 1
ATOM 611 C CA . ALA A 1 84 ? -1.030 -0.017 -5.335 1.00 97.56 84 ALA A CA 1
ATOM 612 C C . ALA A 1 84 ? 0.206 -0.801 -5.791 1.00 97.56 84 ALA A C 1
ATOM 614 O O . ALA A 1 84 ? 0.977 -1.309 -4.977 1.00 97.56 84 ALA A O 1
ATOM 615 N N . ALA A 1 85 ? 0.411 -0.850 -7.112 1.00 97.38 85 ALA A N 1
ATOM 616 C CA . ALA A 1 85 ? 1.583 -1.474 -7.734 1.00 97.38 85 ALA A CA 1
ATOM 617 C C . ALA A 1 85 ? 2.891 -0.732 -7.427 1.00 97.38 85 ALA A C 1
ATOM 619 O O . ALA A 1 85 ? 3.966 -1.260 -7.679 1.00 97.38 85 ALA A O 1
ATOM 620 N N . SER A 1 86 ? 2.812 0.500 -6.928 1.00 97.69 86 SER A N 1
ATOM 621 C CA . SER A 1 86 ? 3.969 1.289 -6.532 1.00 97.69 86 SER A CA 1
ATOM 622 C C . SER A 1 86 ? 3.604 2.177 -5.352 1.00 97.69 86 SER A C 1
ATOM 624 O O . SER A 1 86 ? 2.613 2.911 -5.394 1.00 97.69 86 SER A O 1
ATOM 626 N N . ARG A 1 87 ? 4.441 2.156 -4.314 1.00 97.25 87 ARG A N 1
ATOM 627 C CA . ARG A 1 87 ? 4.345 3.047 -3.150 1.00 97.25 87 ARG A CA 1
ATOM 628 C C . ARG A 1 87 ? 4.486 4.527 -3.491 1.00 97.25 87 ARG A C 1
ATOM 630 O O . ARG A 1 87 ? 4.183 5.371 -2.653 1.00 97.25 87 ARG A O 1
ATOM 637 N N . TYR A 1 88 ? 4.988 4.839 -4.683 1.00 97.12 88 TYR A N 1
ATOM 638 C CA . TYR A 1 88 ? 5.200 6.206 -5.141 1.00 97.12 88 TYR A CA 1
ATOM 639 C C . TYR A 1 88 ? 3.959 6.822 -5.772 1.00 97.12 88 TYR A C 1
ATOM 641 O O . TYR A 1 88 ? 3.928 8.036 -5.949 1.00 97.12 88 TYR A O 1
ATOM 649 N N . TRP A 1 89 ? 2.933 6.024 -6.078 1.00 97.12 89 TRP A N 1
ATOM 650 C CA . TRP A 1 89 ? 1.659 6.482 -6.638 1.00 97.12 89 TRP A CA 1
ATOM 651 C C . TRP A 1 89 ? 0.779 7.135 -5.559 1.00 97.12 89 TRP A C 1
ATOM 653 O O . TRP A 1 89 ? -0.389 6.788 -5.398 1.00 97.12 89 TRP A O 1
ATOM 663 N N . GLU A 1 90 ? 1.370 8.053 -4.786 1.00 93.44 90 GLU A N 1
ATOM 664 C CA . GLU A 1 90 ? 0.720 8.781 -3.693 1.00 93.44 90 GLU A CA 1
ATOM 665 C C . GLU A 1 90 ? -0.443 9.639 -4.216 1.00 93.44 90 GLU A C 1
ATOM 667 O O . GLU A 1 90 ? -1.507 9.658 -3.600 1.00 93.44 90 GLU A O 1
ATOM 672 N N . ASP A 1 91 ? -0.244 10.262 -5.381 1.00 92.56 91 ASP A N 1
ATOM 673 C CA . ASP A 1 91 ? -1.174 11.167 -6.055 1.00 92.56 91 ASP A CA 1
ATOM 674 C C . ASP A 1 91 ? -1.262 10.890 -7.565 1.00 92.56 91 ASP A C 1
ATOM 676 O O . ASP A 1 91 ? -0.454 10.148 -8.138 1.00 92.56 91 ASP A O 1
ATOM 680 N N . ASP A 1 92 ? -2.251 11.487 -8.230 1.00 87.50 92 ASP A N 1
ATOM 681 C CA . ASP A 1 92 ? -2.525 11.273 -9.651 1.00 87.50 92 ASP A CA 1
ATOM 682 C C . ASP A 1 92 ? -1.348 11.678 -10.551 1.00 87.50 92 ASP A C 1
ATOM 684 O O . ASP A 1 92 ? -1.070 11.008 -11.552 1.00 87.50 92 ASP A O 1
ATOM 688 N N . GLY A 1 93 ? -0.605 12.721 -10.178 1.00 90.75 93 GLY A N 1
ATOM 689 C CA . GLY A 1 93 ? 0.600 13.174 -10.867 1.00 90.75 93 GLY A CA 1
ATOM 690 C C . GLY A 1 93 ? 1.741 12.157 -10.832 1.00 90.75 93 GLY A C 1
ATOM 691 O O . GLY A 1 93 ? 2.555 12.126 -11.759 1.00 90.75 93 GLY A O 1
ATOM 692 N N . LYS A 1 94 ? 1.780 11.288 -9.815 1.00 92.25 94 LYS A N 1
ATOM 693 C CA . LYS A 1 94 ? 2.783 10.220 -9.668 1.00 92.25 94 LYS A CA 1
ATOM 694 C C . LYS A 1 94 ? 2.420 8.924 -10.377 1.00 92.25 94 LYS A C 1
ATOM 696 O O . LYS A 1 94 ? 3.303 8.105 -10.623 1.00 92.25 94 LYS A O 1
ATOM 701 N N . VAL A 1 95 ? 1.152 8.735 -10.735 1.00 93.88 95 VAL A N 1
ATOM 702 C CA . VAL A 1 95 ? 0.738 7.591 -11.553 1.00 93.88 95 VAL A CA 1
ATOM 703 C C . VAL A 1 95 ? 1.158 7.837 -13.010 1.00 93.88 95 VAL A C 1
ATOM 705 O O . VAL A 1 95 ? 0.849 8.906 -13.552 1.00 93.88 95 VAL A O 1
ATOM 708 N N . PRO A 1 96 ? 1.812 6.872 -13.689 1.00 94.50 96 PRO A N 1
ATOM 709 C CA . PRO A 1 96 ? 2.121 6.962 -15.113 1.00 94.50 96 PRO A CA 1
ATOM 710 C C . PRO A 1 96 ? 0.875 7.256 -15.951 1.00 94.50 96 PRO A C 1
ATOM 712 O O . PRO A 1 96 ? -0.207 6.731 -15.683 1.00 94.50 96 PRO A O 1
ATOM 715 N N . SER A 1 97 ? 1.017 8.065 -17.001 1.00 92.56 97 SER A N 1
ATOM 716 C CA . SER A 1 97 ? -0.108 8.505 -17.843 1.00 92.56 97 SER A CA 1
ATOM 717 C C . SER A 1 97 ? -0.896 7.346 -18.469 1.00 92.56 97 SER A C 1
ATOM 719 O O . SER A 1 97 ? -2.117 7.446 -18.604 1.00 92.56 97 SER A O 1
ATOM 721 N N . SER A 1 98 ? -0.222 6.238 -18.794 1.00 91.75 98 SER A N 1
ATOM 722 C CA . SER A 1 98 ? -0.826 4.997 -19.296 1.00 91.75 98 SER A CA 1
ATOM 723 C C . SER A 1 98 ? -1.747 4.324 -18.274 1.00 91.75 98 SER A C 1
ATOM 725 O O . SER A 1 98 ? -2.789 3.788 -18.643 1.00 91.75 98 SER A O 1
ATOM 727 N N . SER A 1 99 ? -1.396 4.397 -16.989 1.00 92.50 99 SER A N 1
ATOM 728 C CA . SER A 1 99 ? -2.105 3.732 -15.891 1.00 92.50 99 SER A CA 1
ATOM 729 C C . SER A 1 99 ? -3.096 4.645 -15.170 1.00 92.50 99 SER A C 1
ATOM 731 O O . SER A 1 99 ? -4.016 4.144 -14.533 1.00 92.50 99 SER A O 1
ATOM 733 N N . ARG A 1 100 ? -2.971 5.974 -15.288 1.00 89.06 100 ARG A N 1
ATOM 734 C CA . ARG A 1 100 ? -3.742 6.971 -14.513 1.00 89.06 100 ARG A CA 1
ATOM 735 C C . ARG A 1 100 ? -5.263 6.879 -14.669 1.00 89.06 100 ARG A C 1
ATOM 737 O O . ARG A 1 100 ? -6.002 7.273 -13.773 1.00 89.06 100 ARG A O 1
ATOM 744 N N . ARG A 1 101 ? -5.753 6.373 -15.805 1.00 88.81 101 ARG A N 1
ATOM 745 C CA . ARG A 1 101 ? -7.200 6.177 -16.029 1.00 88.81 101 ARG A CA 1
ATOM 746 C C . ARG A 1 101 ? -7.738 4.888 -15.408 1.00 88.81 101 ARG A C 1
ATOM 748 O O . ARG A 1 101 ? -8.942 4.774 -15.217 1.00 88.81 101 ARG A O 1
ATOM 755 N N . VAL A 1 102 ? -6.858 3.925 -15.148 1.00 92.12 102 VAL A N 1
ATOM 756 C CA . VAL A 1 102 ? -7.204 2.535 -14.825 1.00 92.12 102 VAL A CA 1
ATOM 757 C C . VAL A 1 102 ? -6.900 2.230 -13.355 1.00 92.12 102 VAL A C 1
ATOM 759 O O . VAL A 1 102 ? -7.735 1.657 -12.657 1.00 92.12 102 VAL A O 1
ATOM 762 N N . CYS A 1 103 ? -5.751 2.691 -12.857 1.00 93.75 103 CYS A N 1
ATOM 763 C CA . CYS A 1 103 ? -5.375 2.628 -11.450 1.00 93.75 103 CYS A CA 1
ATOM 764 C C . CYS A 1 103 ? -5.627 3.955 -10.741 1.00 93.75 103 CYS A C 1
ATOM 766 O O . CYS A 1 103 ? -5.195 5.014 -11.197 1.00 93.75 103 CYS A O 1
ATOM 768 N N . LYS A 1 104 ? -6.278 3.866 -9.580 1.00 95.06 104 LYS A N 1
ATOM 769 C CA . LYS A 1 104 ? -6.393 4.973 -8.633 1.00 95.06 104 LYS A CA 1
ATOM 770 C C . LYS A 1 104 ? -5.082 5.133 -7.866 1.00 95.06 104 LYS A C 1
ATOM 772 O O . LYS A 1 104 ? -4.516 4.140 -7.405 1.00 95.06 104 LYS A O 1
ATOM 777 N N . ASP A 1 105 ? -4.645 6.373 -7.698 1.00 95.69 105 ASP A N 1
ATOM 778 C CA . ASP A 1 105 ? -3.595 6.738 -6.749 1.00 95.69 105 ASP A CA 1
ATOM 779 C C . ASP A 1 105 ? -4.023 6.467 -5.296 1.00 95.69 105 ASP A C 1
ATOM 781 O O . ASP A 1 105 ? -5.208 6.290 -4.992 1.00 95.69 105 ASP A O 1
ATOM 785 N N . ILE A 1 106 ? -3.044 6.413 -4.393 1.00 96.06 106 ILE A N 1
ATOM 786 C CA . ILE A 1 106 ? -3.252 6.093 -2.976 1.00 96.06 106 ILE A CA 1
ATOM 787 C C . ILE A 1 106 ? -4.176 7.125 -2.318 1.00 96.06 106 ILE A C 1
ATOM 789 O O . ILE A 1 106 ? -5.048 6.745 -1.534 1.00 96.06 106 ILE A O 1
ATOM 793 N N . ALA A 1 107 ? -4.042 8.413 -2.645 1.00 93.44 107 ALA A N 1
ATOM 794 C CA . ALA A 1 107 ? -4.921 9.443 -2.107 1.00 93.44 107 ALA A CA 1
ATOM 795 C C . ALA A 1 107 ? -6.384 9.228 -2.508 1.00 93.44 107 ALA A C 1
ATOM 797 O O . ALA A 1 107 ? -7.269 9.339 -1.661 1.00 93.44 107 ALA A O 1
ATOM 798 N N . ARG A 1 108 ? -6.659 8.887 -3.769 1.00 93.56 108 ARG A N 1
ATOM 799 C CA . ARG A 1 108 ? -8.014 8.554 -4.221 1.00 93.56 108 ARG A CA 1
ATOM 800 C C . ARG A 1 108 ? -8.560 7.318 -3.528 1.00 93.56 108 ARG A C 1
ATOM 802 O O . ARG A 1 108 ? -9.716 7.347 -3.124 1.00 93.56 108 ARG A O 1
ATOM 809 N N . GLN A 1 109 ? -7.754 6.276 -3.338 1.00 95.88 109 GLN A N 1
ATOM 810 C CA . GLN A 1 109 ? -8.190 5.081 -2.606 1.00 95.88 109 GLN A CA 1
ATOM 811 C C . GLN A 1 109 ? -8.554 5.404 -1.150 1.00 95.88 109 GLN A C 1
ATOM 813 O O . GLN A 1 109 ? -9.569 4.922 -0.661 1.00 95.88 109 GLN A O 1
ATOM 818 N N . LEU A 1 110 ? -7.804 6.293 -0.486 1.00 92.94 110 LEU A N 1
ATOM 819 C CA . LEU A 1 110 ? -8.128 6.750 0.869 1.00 92.94 110 LEU A CA 1
ATOM 820 C C . LEU A 1 110 ? -9.523 7.382 0.966 1.00 92.94 110 LEU A C 1
ATOM 822 O O . LEU A 1 110 ? -10.195 7.212 1.975 1.00 92.94 110 LEU A O 1
ATOM 826 N N . VAL A 1 111 ? -9.931 8.168 -0.030 1.00 91.56 111 VAL A N 1
ATOM 827 C CA . VAL A 1 111 ? -11.172 8.954 0.056 1.00 91.56 111 VAL A CA 1
ATOM 828 C C . VAL A 1 111 ? -12.368 8.303 -0.643 1.00 91.56 111 VAL A C 1
ATOM 830 O O . VAL A 1 111 ? -13.509 8.557 -0.260 1.00 91.56 111 VAL A O 1
ATOM 833 N N . GLU A 1 112 ? -12.131 7.487 -1.669 1.00 91.81 112 GLU A N 1
ATOM 834 C CA . GLU A 1 112 ? -13.182 6.890 -2.501 1.00 91.81 112 GLU A CA 1
ATOM 835 C C . GLU A 1 112 ? -13.495 5.441 -2.115 1.00 91.81 112 GLU A C 1
ATOM 837 O O . GLU A 1 112 ? -14.650 5.034 -2.252 1.00 91.81 112 GLU A O 1
ATOM 842 N N . ASP A 1 113 ? -12.505 4.677 -1.642 1.00 93.62 113 ASP A N 1
ATOM 843 C CA . ASP A 1 113 ? -12.618 3.231 -1.448 1.00 93.62 113 ASP A CA 1
ATOM 844 C C . ASP A 1 113 ? -12.616 2.850 0.043 1.00 93.62 113 ASP A C 1
ATOM 846 O O . ASP A 1 113 ? -12.082 3.556 0.901 1.00 93.62 113 ASP A O 1
ATOM 850 N N . GLU A 1 114 ? -13.215 1.702 0.360 1.00 92.50 114 GLU A N 1
ATOM 851 C CA . GLU A 1 114 ? -13.072 1.077 1.678 1.00 92.50 114 GLU A CA 1
ATOM 852 C C . GLU A 1 114 ? -11.778 0.247 1.734 1.00 92.50 114 GLU A C 1
ATOM 854 O O . GLU A 1 114 ? -11.422 -0.379 0.731 1.00 92.50 114 GLU A O 1
ATOM 859 N N . PRO A 1 115 ? -11.068 0.209 2.878 1.00 93.12 115 PRO A N 1
ATOM 860 C CA . PRO A 1 115 ? -11.461 0.745 4.190 1.00 93.12 115 PRO A CA 1
ATOM 861 C C . PRO A 1 115 ? -11.126 2.233 4.417 1.00 93.12 115 PRO A C 1
ATOM 863 O O . PRO A 1 115 ? -11.393 2.768 5.493 1.00 93.12 115 PRO A O 1
ATOM 866 N N . GLY A 1 116 ? -10.482 2.907 3.457 1.00 90.56 116 GLY A N 1
ATOM 867 C CA . GLY A 1 116 ? -9.968 4.271 3.627 1.00 90.56 116 GLY A CA 1
ATOM 868 C C . GLY A 1 116 ? -11.053 5.295 3.957 1.00 90.56 116 GLY A C 1
ATOM 869 O O . GLY A 1 116 ? -10.909 6.076 4.900 1.00 90.56 116 GLY A O 1
ATOM 870 N N . ARG A 1 117 ? -12.170 5.242 3.230 1.00 88.38 117 ARG A N 1
ATOM 871 C CA . ARG A 1 117 ? -13.283 6.186 3.361 1.00 88.38 117 ARG A CA 1
ATOM 872 C C . ARG A 1 117 ? -13.916 6.167 4.756 1.00 88.38 117 ARG A C 1
ATOM 874 O O . ARG A 1 117 ? -14.343 7.216 5.240 1.00 88.38 117 ARG A O 1
ATOM 881 N N . SER A 1 118 ? -13.938 5.009 5.414 1.00 85.38 118 SER A N 1
ATOM 882 C CA . SER A 1 118 ? -14.484 4.839 6.767 1.00 85.38 118 SER A CA 1
ATOM 883 C C . SER A 1 118 ? -13.466 5.060 7.896 1.00 85.38 118 SER A C 1
ATOM 885 O O . SER A 1 118 ? -13.803 4.926 9.080 1.00 85.38 118 SER A O 1
ATOM 887 N N . VAL A 1 119 ? -12.230 5.463 7.575 1.00 74.62 119 VAL A N 1
ATOM 888 C CA . VAL A 1 119 ? -11.246 5.908 8.572 1.00 74.62 119 VAL A CA 1
ATOM 889 C C . VAL A 1 119 ? -11.737 7.219 9.204 1.00 74.62 119 VAL A C 1
ATOM 891 O O . VAL A 1 119 ? -11.613 8.296 8.625 1.00 74.62 119 VAL A O 1
ATOM 894 N N . ASN A 1 120 ? -12.240 7.123 10.442 1.00 62.78 120 ASN A N 1
ATOM 895 C CA . ASN A 1 120 ? -12.846 8.177 11.284 1.00 62.78 120 ASN A CA 1
ATOM 896 C C . ASN A 1 120 ? -14.336 8.485 11.136 1.00 62.78 120 ASN A C 1
ATOM 898 O O . ASN A 1 120 ? -14.727 9.646 11.014 1.00 62.78 120 ASN A O 1
ATOM 902 N N . ASN A 1 121 ? -15.183 7.507 11.443 1.00 44.22 121 ASN A N 1
ATOM 903 C CA . ASN A 1 121 ? -16.509 7.857 11.958 1.00 44.22 121 ASN A CA 1
ATOM 904 C C . ASN A 1 121 ? -16.494 8.432 13.400 1.00 44.22 121 ASN A C 1
ATOM 906 O O . ASN A 1 121 ? -17.541 8.874 13.866 1.00 44.22 121 ASN A O 1
ATOM 910 N N . LYS A 1 122 ? -15.349 8.459 14.125 1.00 36.31 122 LYS A N 1
ATOM 911 C CA . LYS A 1 122 ? -15.275 8.977 15.520 1.00 36.31 122 LYS A CA 1
ATOM 912 C C . LYS A 1 122 ? -13.974 9.666 15.999 1.00 36.31 122 LYS A C 1
ATOM 914 O O . LYS A 1 122 ? -14.005 10.224 17.091 1.00 36.31 122 LYS A O 1
ATOM 919 N N . VAL A 1 123 ? -12.852 9.671 15.266 1.00 34.97 123 VAL A N 1
ATOM 920 C CA . VAL A 1 123 ? -11.571 10.229 15.773 1.00 34.97 123 VAL A CA 1
ATOM 921 C C . VAL A 1 123 ? -11.117 11.455 14.962 1.00 34.97 123 VAL A C 1
ATOM 923 O O . VAL A 1 123 ? -11.118 11.475 13.736 1.00 34.97 123 VAL A O 1
ATOM 926 N N . THR A 1 124 ? -10.775 12.541 15.657 1.00 36.00 124 THR A N 1
ATOM 927 C CA . THR A 1 124 ? -10.308 13.797 15.051 1.00 36.00 124 THR A CA 1
ATOM 928 C C . THR A 1 124 ? -8.921 13.597 14.446 1.00 36.00 124 THR A C 1
ATOM 930 O O . THR A 1 124 ? -7.930 13.509 15.170 1.00 36.00 124 THR A O 1
ATOM 933 N N . LEU A 1 125 ? -8.822 13.560 13.117 1.00 42.44 125 LEU A N 1
ATOM 934 C CA . LEU A 1 125 ? -7.527 13.543 12.446 1.00 42.44 125 LEU A CA 1
ATOM 935 C C . LEU A 1 125 ? -6.837 14.907 12.564 1.00 42.44 125 LEU A C 1
ATOM 937 O O . LEU A 1 125 ? -7.290 15.896 11.991 1.00 42.44 125 LEU A O 1
ATOM 941 N N . ARG A 1 126 ? -5.670 14.951 13.212 1.00 41.09 126 ARG A N 1
ATOM 942 C CA . ARG A 1 126 ? -4.662 15.982 12.922 1.00 41.09 126 ARG A CA 1
ATOM 943 C C . ARG A 1 126 ? -3.850 15.523 11.715 1.00 41.09 126 ARG A C 1
ATOM 945 O O . ARG A 1 126 ? -2.764 14.971 11.864 1.00 41.09 126 ARG A O 1
ATOM 952 N N . VAL A 1 127 ? -4.391 15.709 10.514 1.00 45.53 127 VAL A N 1
ATOM 953 C CA . VAL A 1 127 ? -3.644 15.410 9.289 1.00 45.53 127 VAL A CA 1
ATOM 954 C C . VAL A 1 127 ? -2.690 16.566 8.993 1.00 45.53 127 VAL A C 1
ATOM 956 O O . VAL A 1 127 ? -3.128 17.693 8.765 1.00 45.53 127 VAL A O 1
ATOM 959 N N . ARG A 1 128 ? -1.380 16.303 8.920 1.00 44.03 128 ARG A N 1
ATOM 960 C CA . ARG A 1 128 ? -0.467 17.185 8.176 1.00 44.03 128 ARG A CA 1
ATOM 961 C C . ARG A 1 128 ? -0.617 16.871 6.688 1.00 44.03 128 ARG A C 1
ATOM 963 O O . ARG A 1 128 ? 0.207 16.171 6.108 1.00 44.03 128 ARG A O 1
ATOM 970 N N . VAL A 1 129 ? -1.701 17.354 6.075 1.00 47.94 129 VAL A N 1
ATOM 971 C CA . VAL A 1 129 ? -1.868 17.274 4.619 1.00 47.94 129 VAL A CA 1
ATOM 972 C C . VAL A 1 129 ? -0.955 18.325 3.993 1.00 47.94 129 VAL A C 1
ATOM 974 O O . VAL A 1 129 ? -1.237 19.517 4.074 1.00 47.94 129 VAL A O 1
ATOM 977 N N . LYS A 1 130 ? 0.153 17.905 3.374 1.00 46.56 130 LYS A N 1
ATOM 978 C CA . LYS A 1 130 ? 0.933 18.793 2.490 1.00 46.56 130 LYS A CA 1
ATOM 979 C C . LYS A 1 130 ? 0.272 18.969 1.116 1.00 46.56 130 LYS A C 1
ATOM 981 O O . LYS A 1 130 ? 0.619 19.897 0.393 1.00 46.56 130 LYS A O 1
ATOM 986 N N . GLU A 1 131 ? -0.674 18.104 0.766 1.00 54.31 131 GLU A N 1
ATOM 987 C CA . GLU A 1 131 ? -1.205 17.969 -0.586 1.00 54.31 131 GLU A CA 1
ATOM 988 C C . GLU A 1 131 ? -2.637 18.517 -0.721 1.00 54.31 131 GLU A C 1
ATOM 990 O O . GLU A 1 131 ? -3.604 17.966 -0.193 1.00 54.31 131 GLU A O 1
ATOM 995 N N . ARG A 1 132 ? -2.785 19.650 -1.417 1.00 53.44 132 ARG A N 1
ATOM 996 C CA . ARG A 1 132 ? -4.065 20.379 -1.507 1.00 53.44 132 ARG A CA 1
ATOM 997 C C . ARG A 1 132 ? -5.195 19.553 -2.140 1.00 53.44 132 ARG A C 1
ATOM 999 O O . ARG A 1 132 ? -6.334 19.692 -1.710 1.00 53.44 132 ARG A O 1
ATOM 1006 N N . SER A 1 133 ? -4.879 18.682 -3.099 1.00 55.62 133 SER A N 1
ATOM 1007 C CA . SER A 1 133 ? -5.810 17.772 -3.795 1.00 55.62 133 SER A CA 1
ATOM 1008 C C . SER A 1 133 ? -6.611 16.895 -2.822 1.00 55.62 133 SER A C 1
ATOM 1010 O O . SER A 1 133 ? -7.839 16.812 -2.912 1.00 55.62 133 SER A O 1
ATOM 1012 N N . VAL A 1 134 ? -5.918 16.287 -1.856 1.00 56.69 134 VAL A N 1
ATOM 1013 C CA . VAL A 1 134 ? -6.486 15.372 -0.859 1.00 56.69 134 VAL A CA 1
ATOM 1014 C C . VAL A 1 134 ? -7.358 16.131 0.134 1.00 56.69 134 VAL A C 1
ATOM 1016 O O . VAL A 1 134 ? -8.454 15.683 0.464 1.00 56.69 134 VAL A O 1
ATOM 1019 N N . LEU A 1 135 ? -6.914 17.320 0.555 1.00 58.16 135 LEU A N 1
ATOM 1020 C CA . LEU A 1 135 ? -7.669 18.174 1.472 1.00 58.16 135 LEU A CA 1
ATOM 1021 C C . LEU A 1 135 ? -8.991 18.641 0.850 1.00 58.16 135 LEU A C 1
ATOM 102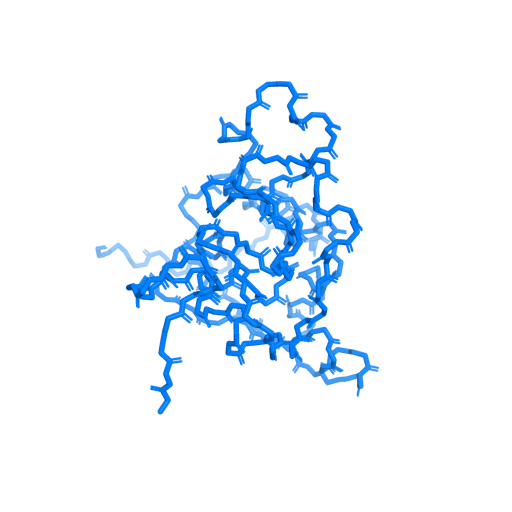3 O O . LEU A 1 135 ? -10.036 18.532 1.486 1.00 58.16 135 LEU A O 1
ATOM 1027 N N . THR A 1 136 ? -8.961 19.113 -0.401 1.00 57.38 136 THR A N 1
ATOM 1028 C CA . THR A 1 136 ? -10.163 19.580 -1.107 1.00 57.38 136 THR A CA 1
ATOM 1029 C C . THR A 1 136 ? -11.198 18.462 -1.262 1.00 57.38 136 THR A C 1
ATOM 1031 O O . THR A 1 136 ? -12.389 18.703 -1.075 1.00 57.38 136 THR A O 1
ATOM 1034 N N . ARG A 1 137 ? -10.764 17.225 -1.537 1.00 60.41 137 ARG A N 1
ATOM 1035 C CA . ARG A 1 137 ? -11.668 16.070 -1.680 1.00 60.41 137 ARG A CA 1
ATOM 1036 C C . ARG A 1 137 ? -12.193 15.547 -0.341 1.00 60.41 137 ARG A C 1
ATOM 1038 O O . ARG A 1 137 ? -13.381 15.252 -0.245 1.00 60.41 137 ARG A O 1
ATOM 1045 N N . LEU A 1 138 ? -11.356 15.495 0.699 1.00 53.91 138 LEU A N 1
ATOM 1046 C CA . LEU A 1 138 ? -11.787 15.163 2.066 1.00 53.91 138 LEU A CA 1
ATOM 1047 C C . LEU A 1 138 ? -12.876 16.122 2.558 1.00 53.91 138 LEU A C 1
ATOM 1049 O O . LEU A 1 138 ? -13.887 15.677 3.096 1.00 53.91 138 LEU A O 1
ATOM 1053 N N . MET A 1 139 ? -12.703 17.428 2.330 1.00 54.88 139 MET A N 1
ATOM 1054 C CA . MET A 1 139 ? -13.699 18.429 2.722 1.00 54.88 139 MET A CA 1
ATOM 1055 C C . MET A 1 139 ? -15.009 18.292 1.940 1.00 54.88 139 MET A C 1
ATOM 1057 O O . MET A 1 139 ? -16.081 18.373 2.540 1.00 54.88 139 MET A O 1
ATOM 1061 N N . ALA A 1 140 ? -14.933 18.009 0.635 1.00 53.59 140 ALA A N 1
ATOM 1062 C CA . ALA A 1 140 ? -16.114 17.770 -0.193 1.00 53.59 140 ALA A CA 1
ATOM 1063 C C . ALA A 1 140 ? -16.916 16.533 0.258 1.00 53.59 140 ALA A C 1
ATOM 1065 O O . ALA A 1 140 ? -18.143 16.553 0.223 1.00 53.59 140 ALA A O 1
ATOM 1066 N N . LEU A 1 141 ? -16.242 15.474 0.721 1.00 50.78 141 LEU A N 1
ATOM 1067 C CA . LEU A 1 141 ? -16.888 14.237 1.176 1.00 50.78 141 LEU A CA 1
ATOM 1068 C C . LEU A 1 141 ? -17.436 14.318 2.605 1.00 50.78 141 LEU A C 1
ATOM 1070 O O . LEU A 1 141 ? -18.400 13.629 2.928 1.00 50.78 141 LEU A O 1
ATOM 1074 N N . GLN A 1 142 ? -16.841 15.148 3.465 1.00 49.53 142 GLN A N 1
ATOM 1075 C CA . GLN A 1 142 ? -17.272 15.298 4.858 1.00 49.53 142 GLN A CA 1
ATOM 1076 C C . GLN A 1 142 ? -18.376 16.347 5.057 1.00 49.53 142 GLN A C 1
ATOM 1078 O O . GLN A 1 142 ? -18.890 16.455 6.168 1.00 49.53 142 GLN A O 1
ATOM 1083 N N . GLY A 1 143 ? -18.734 17.134 4.032 1.00 40.34 143 GLY A N 1
ATOM 1084 C CA . GLY A 1 143 ? -19.742 18.199 4.146 1.00 40.34 143 GLY A CA 1
ATOM 1085 C C . GLY A 1 143 ? -19.384 19.283 5.176 1.00 40.34 143 GLY A C 1
ATOM 1086 O O . GLY A 1 143 ? -20.264 19.988 5.663 1.00 40.34 143 GLY A O 1
ATOM 1087 N N . ARG A 1 144 ? -18.102 19.394 5.556 1.00 46.06 144 ARG A N 1
ATOM 1088 C CA . ARG A 1 144 ? -17.606 20.314 6.590 1.00 46.06 144 ARG A CA 1
ATOM 1089 C C . ARG A 1 144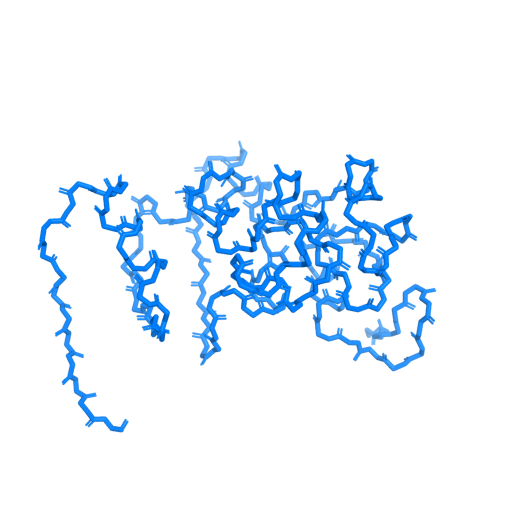 ? -16.867 21.474 5.929 1.00 46.06 144 ARG A C 1
ATOM 1091 O O . ARG A 1 144 ? -15.829 21.271 5.309 1.00 46.06 144 ARG A O 1
ATOM 1098 N N . THR A 1 145 ? -17.400 22.682 6.095 1.00 35.28 145 THR A N 1
ATOM 1099 C CA . THR A 1 145 ? -16.853 23.947 5.573 1.00 35.28 145 THR A CA 1
ATOM 1100 C C . THR A 1 145 ? -15.753 24.566 6.438 1.00 35.28 145 THR A C 1
ATOM 1102 O O . THR A 1 145 ? -15.073 25.471 5.968 1.00 35.28 145 THR A O 1
ATOM 1105 N N . GLU A 1 146 ? -15.508 24.081 7.660 1.00 35.22 146 GLU A N 1
ATOM 1106 C CA . GLU A 1 146 ? -14.470 24.644 8.531 1.00 35.22 146 GLU A CA 1
ATOM 1107 C C . GLU A 1 146 ? -13.636 23.577 9.241 1.00 35.22 146 GLU A C 1
ATOM 1109 O O . GLU A 1 146 ? -14.117 22.745 10.013 1.00 35.22 146 GLU A O 1
ATOM 1114 N N . THR A 1 147 ? -12.329 23.655 9.024 1.00 42.94 147 THR A N 1
ATOM 1115 C CA . THR A 1 147 ? -11.331 23.053 9.902 1.00 42.94 147 THR A CA 1
ATOM 1116 C C . THR A 1 147 ? -11.048 24.004 11.054 1.00 42.94 147 THR A C 1
ATOM 1118 O O . THR A 1 147 ? -10.562 25.113 10.837 1.00 42.94 147 THR A O 1
ATOM 1121 N N . ARG A 1 148 ? -11.181 23.519 12.291 1.00 35.00 148 ARG A N 1
ATOM 1122 C CA . ARG A 1 148 ? -10.415 24.049 13.427 1.00 35.00 148 ARG A CA 1
ATOM 1123 C C . ARG A 1 148 ? -8.944 23.640 13.236 1.00 35.00 148 ARG A C 1
ATOM 1125 O O . ARG A 1 148 ? -8.436 22.721 13.871 1.00 35.00 148 ARG A O 1
ATOM 1132 N N . LEU A 1 149 ? -8.307 24.266 12.248 1.00 40.22 149 LEU A N 1
ATOM 1133 C CA . LEU A 1 149 ? -6.893 24.168 11.903 1.00 40.22 149 LEU A CA 1
ATOM 1134 C C . LEU A 1 149 ? -6.127 24.990 12.944 1.00 40.22 149 LEU A C 1
ATOM 1136 O O . LEU A 1 149 ? -6.002 26.204 12.817 1.00 40.22 149 LEU A O 1
ATOM 1140 N N . ASP A 1 150 ? -5.623 24.340 13.991 1.00 32.66 150 ASP A N 1
ATOM 1141 C CA . ASP A 1 150 ? -4.616 24.956 14.859 1.00 32.66 150 ASP A CA 1
ATOM 1142 C C . ASP A 1 150 ? -3.279 24.964 14.097 1.00 32.66 150 ASP A C 1
ATOM 1144 O O . ASP A 1 150 ? -2.447 24.061 14.218 1.00 32.66 150 ASP A O 1
ATOM 1148 N N . LEU A 1 151 ? -3.127 25.951 13.208 1.00 33.25 151 LEU A N 1
ATOM 1149 C CA . LEU A 1 151 ? -1.902 26.242 12.465 1.00 33.25 151 LEU A CA 1
ATOM 1150 C C . LEU A 1 151 ? -0.880 26.894 13.402 1.00 33.25 151 LEU A C 1
ATOM 1152 O O . LEU A 1 151 ? -0.519 28.060 13.238 1.00 33.25 151 LEU A O 1
ATOM 1156 N N . ARG A 1 152 ? -0.354 26.141 14.371 1.00 31.50 152 ARG A N 1
ATOM 1157 C CA . ARG A 1 152 ? 0.926 26.525 14.971 1.00 31.50 152 ARG A CA 1
ATOM 1158 C C . ARG A 1 152 ? 2.023 26.229 13.958 1.00 31.50 152 ARG A C 1
ATOM 1160 O O . ARG A 1 152 ? 2.375 25.074 13.724 1.00 31.50 152 ARG A O 1
ATOM 1167 N N . ARG A 1 153 ? 2.504 27.295 13.312 1.00 35.03 153 ARG A N 1
ATOM 1168 C CA . ARG A 1 153 ? 3.734 27.294 12.516 1.00 35.03 153 ARG A CA 1
ATOM 1169 C C . ARG A 1 153 ? 4.877 26.806 13.414 1.00 35.03 153 ARG A C 1
ATOM 1171 O O . ARG A 1 153 ? 5.173 27.459 14.409 1.00 35.03 153 ARG A O 1
ATOM 1178 N N . TYR A 1 154 ? 5.481 25.683 13.047 1.00 35.41 154 TYR A N 1
ATOM 1179 C CA . TYR A 1 154 ? 6.828 25.284 13.446 1.00 35.41 154 TYR A CA 1
ATOM 1180 C C . TYR A 1 154 ? 7.531 24.779 12.194 1.00 35.41 154 TYR A C 1
ATOM 1182 O O . TYR A 1 154 ? 6.919 23.930 11.496 1.00 35.41 154 TYR A O 1
#

Organism: NCBI:txid407009